Protein AF-A0A0G4P310-F1 (afdb_monomer_lite)

Radius of gyration: 19.85 Å; chains: 1; bounding box: 44×21×57 Å

Sequence (88 aa):
MVELLTQLRHARTSRAHTRAEILRQARWIIRQMQLIRTEYAADGREPLLHLLWGLEQRMHSVFHRFLALLAEEDAARTFEAEFWGTLA

pLDDT: mean 90.77, std 6.69, range [58.72, 97.56]

Secondary structure (DSSP, 8-state):
-HHHHHHHHHHHHHHHHHHHHHHHHHHHHHHHHHHHHHHHHHH--PPPHHHHHHHHHHHHHHHHHHHHHHHHHHHHHHHHHHHHHHH-

Foldseek 3Di:
DVVVVVVLVVLVVVLVVLVVVLVVLVVVLVVVVVVQVVCCVPPVDHDDPVVVVVSVVSVVVSVVSVVVSVVVVVVSVVVVCVVVVVVD

Organism: Penicillium camemberti (strain FM 013) (NCBI:txid1429867)

Structure (mmCIF, N/CA/C/O backbone):
data_AF-A0A0G4P310-F1
#
_entry.id   AF-A0A0G4P310-F1
#
loop_
_atom_site.group_PDB
_atom_site.id
_atom_site.type_symbol
_atom_site.label_atom_id
_atom_site.label_alt_id
_atom_site.label_comp_id
_atom_site.label_asym_id
_atom_site.label_entity_id
_atom_site.label_seq_id
_atom_site.pdbx_PDB_ins_code
_atom_site.Cartn_x
_atom_site.Cartn_y
_atom_site.Cartn_z
_atom_site.occupancy
_atom_site.B_iso_or_equiv
_atom_site.auth_seq_id
_atom_site.auth_comp_id
_atom_site.auth_asym_id
_atom_site.auth_atom_id
_atom_site.pdbx_PDB_model_num
ATOM 1 N N . MET A 1 1 ? 23.861 -7.645 -23.057 1.00 67.56 1 MET A N 1
ATOM 2 C CA . MET A 1 1 ? 22.427 -7.970 -23.267 1.00 67.56 1 MET A CA 1
ATOM 3 C C . MET A 1 1 ? 21.831 -8.792 -22.117 1.00 67.56 1 MET A C 1
ATOM 5 O O . MET A 1 1 ? 20.836 -8.362 -21.552 1.00 67.56 1 MET A O 1
ATOM 9 N N . VAL A 1 2 ? 22.441 -9.915 -21.705 1.00 82.56 2 VAL A N 1
ATOM 10 C CA . VAL A 1 2 ? 21.946 -10.755 -20.581 1.00 82.56 2 VAL A CA 1
ATOM 11 C C . VAL A 1 2 ? 21.930 -10.021 -19.230 1.00 82.56 2 VAL A C 1
ATOM 13 O O . VAL A 1 2 ? 20.989 -10.165 -18.451 1.00 82.56 2 VAL A O 1
ATOM 16 N N . GLU A 1 3 ? 22.936 -9.191 -18.963 1.00 82.81 3 GLU A N 1
ATOM 17 C CA . GLU A 1 3 ? 23.036 -8.417 -17.719 1.00 82.81 3 GLU A CA 1
ATOM 18 C C . GLU A 1 3 ? 21.914 -7.374 -17.577 1.00 82.81 3 GLU A C 1
ATOM 20 O O . GLU A 1 3 ? 21.274 -7.293 -16.531 1.00 82.81 3 GLU A O 1
ATOM 25 N N . LEU A 1 4 ? 21.568 -6.680 -18.667 1.00 80.56 4 LEU A N 1
ATOM 26 C CA . LEU A 1 4 ? 20.463 -5.716 -18.703 1.00 80.56 4 LEU A CA 1
ATOM 27 C C . LEU A 1 4 ? 19.099 -6.389 -18.467 1.00 80.56 4 LEU A C 1
ATOM 29 O O . LEU A 1 4 ? 18.292 -5.908 -17.675 1.00 80.56 4 LEU A O 1
ATOM 33 N N . LEU A 1 5 ? 18.852 -7.544 -19.095 1.00 81.31 5 LEU A N 1
ATOM 34 C CA . LEU A 1 5 ? 17.627 -8.324 -18.867 1.00 81.31 5 LEU A CA 1
ATOM 35 C C . LEU A 1 5 ? 17.517 -8.809 -17.413 1.00 81.31 5 LEU 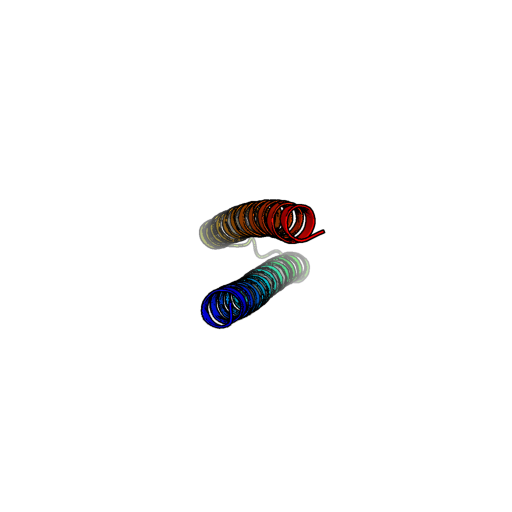A C 1
ATOM 37 O O . LEU A 1 5 ? 16.424 -8.852 -16.844 1.00 81.31 5 LEU A O 1
ATOM 41 N N . THR A 1 6 ? 18.651 -9.141 -16.794 1.00 85.94 6 THR A N 1
ATOM 42 C CA . THR A 1 6 ? 18.716 -9.542 -15.383 1.00 85.94 6 THR A CA 1
ATOM 43 C C . THR A 1 6 ? 18.377 -8.368 -14.464 1.00 85.94 6 THR A C 1
ATOM 45 O O . THR A 1 6 ? 17.573 -8.528 -13.543 1.00 85.94 6 THR A O 1
ATOM 48 N N . GLN A 1 7 ? 18.910 -7.177 -14.750 1.00 83.69 7 GLN A N 1
ATOM 49 C CA . GLN A 1 7 ? 18.594 -5.949 -14.016 1.00 83.69 7 GLN A CA 1
ATOM 50 C C . GLN A 1 7 ? 17.109 -5.577 -14.132 1.00 83.69 7 GLN A C 1
ATOM 52 O O . GLN A 1 7 ? 16.464 -5.329 -13.112 1.00 83.69 7 GLN A O 1
ATOM 57 N N . LEU A 1 8 ? 16.528 -5.633 -15.335 1.00 83.19 8 LEU A N 1
ATOM 58 C CA . LEU A 1 8 ? 15.095 -5.383 -15.549 1.00 83.19 8 LEU A CA 1
ATOM 59 C C . LEU A 1 8 ? 14.218 -6.374 -14.776 1.00 83.19 8 LEU A C 1
ATOM 61 O O . LEU A 1 8 ? 13.250 -5.984 -14.117 1.00 83.19 8 LEU A O 1
ATOM 65 N N . ARG A 1 9 ? 14.574 -7.664 -14.796 1.00 86.38 9 ARG A N 1
ATOM 66 C CA . ARG A 1 9 ? 13.858 -8.698 -14.039 1.00 86.38 9 ARG A CA 1
ATOM 67 C C . ARG A 1 9 ? 13.943 -8.463 -12.532 1.00 86.38 9 ARG A C 1
ATOM 69 O O . ARG A 1 9 ? 12.933 -8.608 -11.835 1.00 86.38 9 ARG A O 1
ATOM 76 N N . HIS A 1 10 ? 15.121 -8.107 -12.025 1.00 89.00 10 HIS A N 1
ATOM 77 C CA . HIS A 1 10 ? 15.313 -7.814 -10.609 1.00 89.00 10 HIS A CA 1
ATOM 78 C C . HIS A 1 10 ? 14.493 -6.591 -10.181 1.00 89.00 10 HIS A C 1
ATOM 80 O O . HIS A 1 10 ? 13.715 -6.677 -9.231 1.00 89.00 10 HIS A O 1
ATOM 86 N N . ALA A 1 11 ? 14.562 -5.500 -10.949 1.00 87.19 11 ALA A N 1
ATOM 87 C CA . ALA A 1 11 ? 13.783 -4.290 -10.709 1.00 87.19 11 ALA A CA 1
ATOM 88 C C . ALA A 1 11 ? 12.271 -4.571 -10.716 1.00 87.19 11 ALA A C 1
ATOM 90 O O . ALA A 1 11 ? 11.553 -4.148 -9.812 1.00 87.19 11 ALA A O 1
ATOM 91 N N . ARG A 1 12 ? 11.777 -5.367 -11.674 1.00 88.88 12 ARG A N 1
ATOM 92 C CA . ARG A 1 12 ? 10.364 -5.773 -11.736 1.00 88.88 12 ARG A CA 1
ATOM 93 C C . ARG A 1 12 ? 9.931 -6.589 -10.517 1.00 88.88 12 ARG A C 1
ATOM 95 O O . ARG A 1 12 ? 8.833 -6.384 -10.004 1.00 88.88 12 ARG A O 1
ATOM 102 N N . THR A 1 13 ? 10.787 -7.495 -10.049 1.00 92.62 13 THR A N 1
ATOM 103 C CA . THR A 1 13 ? 10.516 -8.316 -8.857 1.00 92.62 13 THR A CA 1
ATOM 104 C C . THR A 1 13 ? 10.472 -7.448 -7.601 1.00 92.62 13 THR A C 1
ATOM 106 O O . THR A 1 13 ? 9.548 -7.576 -6.799 1.00 92.62 13 THR A O 1
ATOM 109 N N . SER A 1 14 ? 11.422 -6.518 -7.470 1.00 91.56 14 SER A N 1
ATOM 110 C CA . SER A 1 14 ? 11.469 -5.549 -6.374 1.00 91.56 14 SER A CA 1
ATOM 111 C C . SER A 1 14 ? 10.207 -4.678 -6.336 1.00 91.56 14 SER A C 1
ATOM 113 O O . SER A 1 14 ? 9.526 -4.623 -5.313 1.00 91.56 14 SER A O 1
ATOM 115 N N . ARG A 1 15 ? 9.797 -4.103 -7.476 1.00 92.44 15 ARG A N 1
ATOM 116 C CA . ARG A 1 15 ? 8.558 -3.311 -7.584 1.00 92.44 15 ARG A CA 1
ATOM 117 C C . ARG A 1 15 ? 7.315 -4.111 -7.200 1.00 92.44 15 ARG A C 1
ATOM 119 O O . ARG A 1 15 ? 6.488 -3.632 -6.425 1.00 92.44 15 ARG A O 1
ATOM 126 N N . ALA A 1 16 ? 7.195 -5.353 -7.673 1.00 93.75 16 ALA A N 1
ATOM 127 C CA . ALA A 1 16 ? 6.075 -6.225 -7.316 1.00 93.75 16 ALA A CA 1
ATOM 128 C C . ALA A 1 16 ? 6.022 -6.516 -5.806 1.00 93.75 16 ALA A C 1
ATOM 130 O O . ALA A 1 16 ? 4.942 -6.498 -5.209 1.00 93.75 16 ALA A O 1
ATOM 131 N N . HIS A 1 17 ? 7.179 -6.735 -5.178 1.00 95.19 17 HIS A N 1
ATOM 132 C CA . HIS A 1 17 ? 7.281 -6.915 -3.733 1.00 95.19 17 HIS A CA 1
ATOM 133 C C . HIS A 1 17 ? 6.867 -5.646 -2.972 1.00 95.19 17 HIS A C 1
ATOM 135 O O . HIS A 1 17 ? 6.001 -5.707 -2.096 1.00 95.19 17 HIS A O 1
ATOM 141 N N . THR A 1 18 ? 7.399 -4.485 -3.360 1.00 94.12 18 THR A N 1
ATOM 142 C CA . THR A 1 18 ? 7.034 -3.182 -2.783 1.00 94.12 18 THR A CA 1
ATOM 143 C C . THR A 1 18 ? 5.534 -2.917 -2.904 1.00 94.12 18 THR A C 1
ATOM 145 O O . THR A 1 18 ? 4.893 -2.522 -1.929 1.00 94.12 18 THR A O 1
ATOM 148 N N . ARG A 1 19 ? 4.935 -3.215 -4.063 1.00 95.25 19 ARG A N 1
ATOM 149 C CA . ARG A 1 19 ? 3.490 -3.100 -4.284 1.00 95.25 19 ARG A CA 1
ATOM 150 C C . ARG A 1 19 ? 2.692 -3.989 -3.334 1.00 95.25 19 ARG A C 1
ATOM 152 O O . ARG A 1 19 ? 1.715 -3.534 -2.737 1.00 95.25 19 ARG A O 1
ATOM 159 N N . ALA A 1 20 ? 3.095 -5.250 -3.186 1.00 96.69 20 ALA A N 1
ATOM 160 C CA . ALA A 1 20 ? 2.432 -6.189 -2.286 1.00 96.69 20 ALA A CA 1
ATOM 161 C C . ALA A 1 20 ? 2.479 -5.703 -0.831 1.00 96.69 20 ALA A C 1
ATOM 163 O O . ALA A 1 20 ? 1.474 -5.784 -0.120 1.00 96.69 20 ALA A O 1
ATOM 164 N N . GLU A 1 21 ? 3.613 -5.142 -0.415 1.00 96.69 21 GLU A N 1
ATOM 165 C CA . GLU A 1 21 ? 3.808 -4.591 0.921 1.00 96.69 21 GLU A CA 1
ATOM 166 C C . GLU A 1 21 ? 2.940 -3.349 1.172 1.00 96.69 21 GLU A C 1
ATOM 168 O O . GLU A 1 21 ? 2.249 -3.279 2.188 1.00 96.69 21 GLU A O 1
ATOM 173 N N . ILE A 1 22 ? 2.887 -2.408 0.224 1.00 96.81 22 ILE A N 1
ATOM 174 C CA . ILE A 1 22 ? 2.005 -1.228 0.286 1.00 96.81 22 ILE A CA 1
ATOM 175 C C . ILE A 1 22 ? 0.542 -1.661 0.427 1.00 96.81 22 ILE A C 1
ATOM 177 O O . ILE A 1 22 ? -0.162 -1.199 1.325 1.00 96.81 22 ILE A O 1
ATOM 181 N N . LEU A 1 23 ? 0.087 -2.604 -0.404 1.00 96.75 23 LEU A N 1
ATOM 182 C CA . LEU A 1 23 ? -1.285 -3.114 -0.344 1.00 96.75 23 LEU A CA 1
ATOM 183 C C . LEU A 1 23 ? -1.579 -3.839 0.973 1.00 96.75 23 LEU A C 1
ATOM 185 O O . LEU A 1 23 ? -2.689 -3.749 1.501 1.00 96.75 23 LEU A 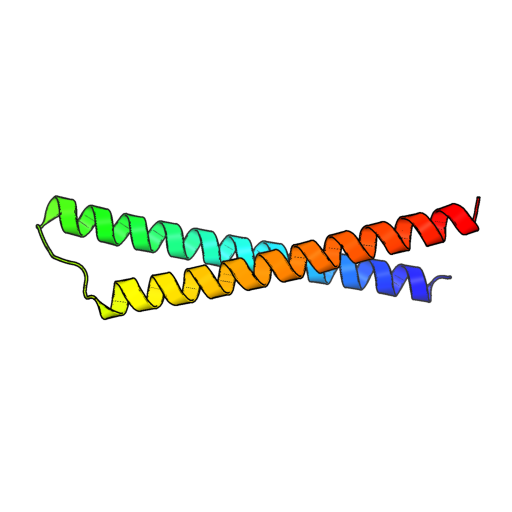O 1
ATOM 189 N N . ARG A 1 24 ? -0.602 -4.566 1.524 1.00 97.50 24 ARG A N 1
ATOM 190 C CA . ARG A 1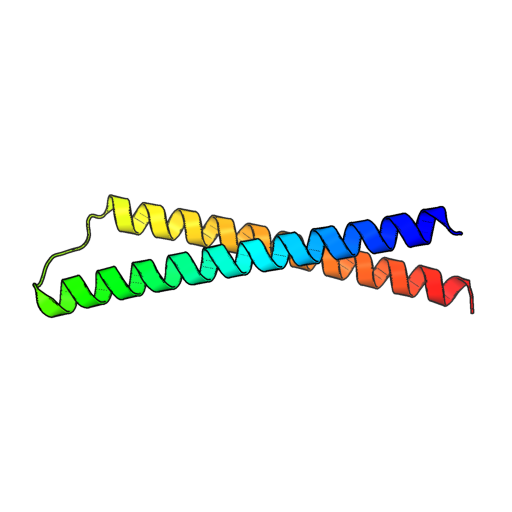 24 ? -0.726 -5.221 2.830 1.00 97.50 24 ARG A CA 1
ATOM 191 C C . ARG A 1 24 ? -0.912 -4.191 3.941 1.00 97.50 24 ARG A C 1
ATOM 193 O O . ARG A 1 24 ? -1.821 -4.355 4.754 1.00 97.50 24 ARG A O 1
ATOM 200 N N . GLN A 1 25 ? -0.109 -3.130 3.943 1.00 96.69 25 GLN A N 1
ATOM 201 C CA . GLN A 1 25 ? -0.214 -2.055 4.927 1.00 96.69 25 GLN A CA 1
ATOM 202 C C . GLN A 1 25 ? -1.532 -1.285 4.787 1.00 96.69 25 GLN A C 1
ATOM 204 O O . GLN A 1 25 ? -2.229 -1.104 5.781 1.00 96.69 25 GLN A O 1
ATOM 209 N N . ALA A 1 26 ? -1.943 -0.938 3.565 1.00 95.81 26 ALA A N 1
ATOM 210 C CA . ALA A 1 26 ? -3.228 -0.287 3.309 1.00 95.81 26 ALA A CA 1
ATOM 211 C C . ALA A 1 26 ? -4.410 -1.118 3.837 1.00 95.81 26 ALA A C 1
ATOM 213 O O . ALA A 1 26 ? -5.272 -0.603 4.548 1.00 95.81 26 ALA A O 1
ATOM 214 N N . ARG A 1 27 ? -4.423 -2.433 3.570 1.00 97.56 27 ARG A N 1
ATOM 215 C CA . ARG A 1 27 ? -5.452 -3.343 4.105 1.00 97.56 27 ARG A CA 1
ATOM 216 C C . ARG A 1 27 ? -5.455 -3.394 5.628 1.00 97.56 27 ARG A C 1
ATOM 218 O O . ARG A 1 27 ? -6.526 -3.464 6.225 1.00 97.56 27 ARG A O 1
ATOM 225 N N . TRP A 1 28 ? -4.281 -3.386 6.255 1.00 96.88 28 TRP A N 1
ATOM 226 C CA . TRP A 1 28 ? -4.182 -3.353 7.710 1.00 96.88 28 TRP A CA 1
ATOM 227 C C . TRP A 1 28 ? -4.795 -2.064 8.275 1.00 96.88 28 TRP A C 1
ATOM 229 O O . TRP A 1 28 ? -5.634 -2.150 9.166 1.00 96.88 28 TRP A O 1
ATOM 239 N N . ILE A 1 29 ? -4.474 -0.898 7.699 1.00 96.06 29 ILE A N 1
ATOM 240 C CA . ILE A 1 29 ? -5.039 0.399 8.111 1.00 96.06 29 ILE A CA 1
ATOM 241 C C . ILE A 1 29 ? -6.570 0.392 7.983 1.00 96.06 29 ILE A C 1
ATOM 243 O O . ILE A 1 29 ? -7.263 0.764 8.927 1.00 96.06 29 ILE A O 1
ATOM 247 N N . ILE A 1 30 ? -7.108 -0.089 6.856 1.00 96.12 30 ILE A N 1
ATOM 248 C CA . ILE A 1 30 ? -8.562 -0.191 6.638 1.00 96.12 30 ILE A CA 1
ATOM 249 C C . ILE A 1 30 ? -9.221 -1.039 7.730 1.00 96.12 30 ILE A C 1
ATOM 251 O O . ILE A 1 30 ? -10.236 -0.632 8.291 1.00 96.12 30 ILE A O 1
ATOM 255 N N . ARG A 1 31 ? -8.635 -2.193 8.074 1.00 96.69 31 ARG A N 1
ATOM 256 C CA . ARG A 1 31 ? -9.161 -3.055 9.144 1.00 96.69 31 ARG A CA 1
ATOM 257 C C . ARG A 1 31 ? -9.140 -2.364 10.507 1.00 96.69 31 ARG A C 1
ATOM 259 O O . ARG A 1 31 ? -10.094 -2.514 11.260 1.00 96.69 31 ARG A O 1
ATOM 266 N N . GLN A 1 32 ? -8.089 -1.606 10.821 1.00 95.56 32 GLN A N 1
ATOM 267 C CA . GLN A 1 32 ? -8.017 -0.854 12.080 1.00 95.56 32 GLN A CA 1
ATOM 268 C C . GLN A 1 32 ? -9.075 0.249 12.151 1.00 95.56 32 GLN A C 1
ATOM 270 O O . GLN A 1 32 ? -9.762 0.369 13.159 1.00 95.56 32 GLN A O 1
ATOM 275 N N . MET A 1 33 ? -9.269 1.008 11.069 1.00 93.75 33 MET A N 1
ATOM 276 C CA . MET A 1 33 ? -10.328 2.020 11.011 1.00 93.75 33 MET A CA 1
ATOM 277 C C . MET A 1 33 ? -11.723 1.400 11.140 1.00 93.75 33 MET A C 1
ATOM 279 O O . MET A 1 33 ? -12.586 1.949 11.822 1.00 93.75 33 MET A O 1
ATOM 283 N N . GLN A 1 34 ? -11.950 0.244 10.510 1.00 95.00 34 GLN A N 1
ATOM 284 C CA . GLN A 1 34 ? -13.208 -0.490 10.643 1.00 95.00 34 GLN A CA 1
ATOM 285 C C . GLN A 1 34 ? -13.452 -0.940 12.083 1.00 95.00 34 GLN A C 1
ATOM 287 O O . GLN A 1 34 ? -14.562 -0.747 12.567 1.00 95.00 34 GLN A O 1
ATOM 292 N N . LEU A 1 35 ? -12.428 -1.475 12.758 1.00 93.69 35 LEU A N 1
ATOM 293 C CA . LEU A 1 35 ? -12.511 -1.892 14.157 1.00 93.69 35 LEU A CA 1
ATOM 294 C C . LEU A 1 35 ? -12.880 -0.717 15.071 1.00 93.69 35 LEU A C 1
ATOM 296 O O . LEU A 1 35 ? -13.863 -0.793 15.802 1.00 93.69 35 LEU A O 1
ATOM 300 N N . ILE A 1 36 ? -12.162 0.401 14.949 1.00 92.75 36 ILE A N 1
ATOM 301 C CA . ILE A 1 36 ? -12.442 1.628 15.707 1.00 92.75 36 ILE A CA 1
ATOM 302 C C . ILE A 1 36 ? -13.886 2.087 15.488 1.00 92.75 36 ILE A C 1
ATOM 304 O O . ILE A 1 36 ? -14.605 2.391 16.436 1.00 92.75 36 ILE A O 1
ATOM 308 N N . ARG A 1 37 ? -14.338 2.105 14.229 1.00 92.75 37 ARG A N 1
ATOM 309 C CA . ARG A 1 37 ? -15.708 2.498 13.893 1.00 92.75 37 ARG A CA 1
ATOM 310 C C . ARG A 1 37 ? -16.737 1.560 14.523 1.00 92.75 37 ARG A C 1
ATOM 312 O O . ARG A 1 37 ? -17.774 2.031 14.978 1.00 92.75 37 ARG A O 1
ATOM 319 N N . THR A 1 38 ? -16.481 0.251 14.528 1.00 93.88 38 THR A N 1
ATOM 320 C CA . THR A 1 38 ? -17.388 -0.723 15.149 1.00 93.88 38 THR A CA 1
ATOM 321 C C . THR A 1 38 ? -17.423 -0.598 16.668 1.00 93.88 38 THR A C 1
ATOM 323 O O . THR A 1 38 ? -18.507 -0.662 17.232 1.00 93.88 38 THR A O 1
ATOM 326 N N . GLU A 1 39 ? -16.284 -0.363 17.321 1.00 91.50 39 GLU A N 1
ATOM 327 C CA . GLU A 1 39 ? -16.210 -0.165 18.776 1.00 91.50 39 GLU A CA 1
ATOM 328 C C . GLU A 1 39 ? -16.931 1.116 19.206 1.00 91.50 39 GLU A C 1
ATOM 330 O O . GLU A 1 39 ? -17.711 1.101 20.157 1.00 91.50 39 GLU A O 1
ATOM 335 N N . TYR A 1 40 ? -16.743 2.204 18.455 1.00 91.00 40 TYR A N 1
ATOM 336 C CA . TYR A 1 40 ? -17.465 3.452 18.685 1.00 91.00 40 TYR A CA 1
ATOM 337 C C . TYR A 1 40 ? -18.980 3.270 18.528 1.00 91.00 40 TYR A C 1
ATOM 339 O O . TYR A 1 40 ? -19.750 3.736 19.362 1.00 91.00 40 TYR A O 1
ATOM 347 N N . ALA A 1 41 ? -19.419 2.561 17.483 1.00 92.12 41 ALA A N 1
ATOM 348 C CA . ALA A 1 41 ? -20.840 2.318 17.238 1.00 92.12 41 ALA A CA 1
ATOM 349 C C . ALA A 1 41 ? -21.485 1.376 18.271 1.00 92.12 41 ALA A C 1
ATOM 351 O O . ALA A 1 41 ? -22.672 1.520 18.550 1.00 92.12 41 ALA A O 1
ATOM 352 N N . ALA A 1 42 ? -20.731 0.410 18.806 1.00 92.69 42 ALA A N 1
ATOM 353 C CA . ALA A 1 42 ? -21.232 -0.561 19.776 1.00 92.69 42 ALA A CA 1
ATOM 354 C C . ALA A 1 42 ? -21.310 0.017 21.197 1.00 92.69 42 ALA A C 1
ATOM 356 O O . ALA A 1 42 ? -22.349 -0.093 21.843 1.00 92.69 42 ALA A O 1
ATOM 357 N N . ASP A 1 43 ? -20.231 0.658 21.658 1.00 92.25 43 ASP A N 1
ATOM 358 C CA . ASP A 1 43 ? -20.058 1.014 23.071 1.00 92.25 43 ASP A CA 1
ATOM 359 C C . ASP A 1 43 ? -19.994 2.531 23.316 1.00 92.25 43 ASP A C 1
ATOM 361 O O . ASP A 1 43 ? -19.786 2.964 24.450 1.00 92.25 43 ASP A O 1
ATOM 365 N N . GLY A 1 44 ? -20.092 3.359 22.267 1.00 89.44 44 GLY A N 1
ATOM 366 C CA . GLY A 1 44 ? -19.890 4.810 22.365 1.00 89.44 44 GLY A CA 1
ATOM 367 C C . GLY A 1 44 ? -18.470 5.202 22.786 1.00 89.44 44 GLY A C 1
ATOM 368 O O . GLY A 1 44 ? -18.228 6.353 23.148 1.00 89.44 44 GLY A O 1
ATOM 369 N N . ARG A 1 45 ? -17.521 4.254 22.778 1.00 85.38 45 ARG A N 1
ATOM 370 C CA . ARG A 1 45 ? -16.136 4.504 23.185 1.00 85.38 45 ARG A CA 1
ATOM 371 C C . ARG A 1 45 ? -15.436 5.331 22.130 1.00 85.38 45 ARG A C 1
ATOM 373 O O . ARG A 1 45 ? -15.148 4.846 21.036 1.00 85.38 45 ARG A O 1
ATOM 380 N N . GLU A 1 46 ? -15.133 6.571 22.483 1.00 88.06 46 GLU A N 1
ATOM 381 C CA . GLU A 1 46 ? -14.320 7.426 21.636 1.00 88.06 46 GLU A CA 1
ATOM 382 C C . GLU A 1 46 ? -12.921 6.823 21.449 1.00 88.06 46 GLU A C 1
ATOM 384 O O . GLU A 1 46 ? -12.259 6.455 22.428 1.00 88.06 46 GLU A O 1
ATOM 389 N N . PRO A 1 47 ? -12.447 6.706 20.200 1.00 87.44 47 PRO A N 1
ATOM 390 C CA . PRO A 1 47 ? -11.088 6.276 19.946 1.00 87.44 47 PRO A CA 1
ATOM 391 C C . PRO A 1 47 ? -10.084 7.274 20.508 1.00 87.44 47 PRO A C 1
ATOM 393 O O . PRO A 1 47 ? -10.232 8.491 20.402 1.00 87.44 47 PRO A O 1
ATOM 396 N N . LEU A 1 48 ? -8.998 6.734 21.050 1.00 89.62 48 LEU A N 1
ATOM 397 C CA . LEU A 1 48 ? -7.903 7.538 21.565 1.00 89.62 48 LEU A CA 1
ATOM 398 C C . LEU A 1 48 ? -7.292 8.381 20.436 1.00 89.62 48 LEU A C 1
ATOM 400 O O . LEU A 1 48 ? -6.883 7.851 19.402 1.00 89.62 48 LEU A O 1
ATOM 404 N N . LEU A 1 49 ? -7.164 9.692 20.652 1.00 90.12 49 LEU A N 1
ATOM 405 C CA . LEU A 1 49 ? -6.662 10.626 19.637 1.00 90.12 49 LEU A CA 1
ATOM 406 C C . LEU A 1 49 ? -5.288 10.218 19.073 1.00 90.12 49 LEU A C 1
ATOM 408 O O . LEU A 1 49 ? -5.053 10.313 17.872 1.00 90.12 49 LEU A O 1
ATOM 412 N N . HIS A 1 50 ? -4.391 9.698 19.918 1.00 91.00 50 HIS A N 1
ATOM 413 C CA . HIS A 1 50 ? -3.071 9.228 19.483 1.00 91.00 50 HIS A CA 1
ATOM 414 C C . HIS A 1 50 ? -3.140 8.005 18.553 1.00 91.00 50 HIS A C 1
ATOM 416 O O . HIS A 1 50 ? -2.269 7.837 17.700 1.00 91.00 50 HIS A O 1
ATOM 422 N N . LEU A 1 51 ? -4.169 7.161 18.691 1.00 91.56 51 LEU A N 1
ATOM 423 C CA . LEU A 1 51 ? -4.396 6.017 17.810 1.00 91.56 51 LEU A CA 1
ATOM 424 C C . LEU A 1 51 ? -4.827 6.496 16.422 1.00 91.56 51 LEU A C 1
ATOM 426 O O . LEU A 1 51 ? -4.273 6.042 15.420 1.00 91.56 51 LEU A O 1
ATOM 430 N N . LEU A 1 52 ? -5.770 7.442 16.369 1.00 93.12 52 LEU A N 1
ATOM 431 C CA . LEU A 1 52 ? -6.222 8.053 15.117 1.00 93.12 52 LEU A CA 1
ATOM 432 C C . LEU A 1 52 ? -5.076 8.771 14.403 1.00 93.12 52 LEU A C 1
ATOM 434 O O . LEU A 1 52 ? -4.829 8.507 13.228 1.00 93.12 52 LEU A O 1
ATOM 438 N N . TRP A 1 53 ? -4.317 9.589 15.134 1.00 95.00 53 TRP A N 1
ATOM 439 C CA . TRP A 1 53 ? -3.137 10.266 14.601 1.00 95.00 53 TRP A CA 1
ATOM 440 C C . TRP A 1 53 ? -2.093 9.273 14.076 1.00 95.00 53 TRP A C 1
ATOM 442 O O . TRP A 1 53 ? -1.555 9.431 12.982 1.00 95.00 53 TRP A O 1
ATOM 452 N N . GLY A 1 54 ? -1.832 8.193 14.819 1.00 95.25 54 GLY A N 1
ATOM 453 C CA . GLY A 1 54 ? -0.912 7.141 14.387 1.00 95.25 54 GLY A CA 1
ATOM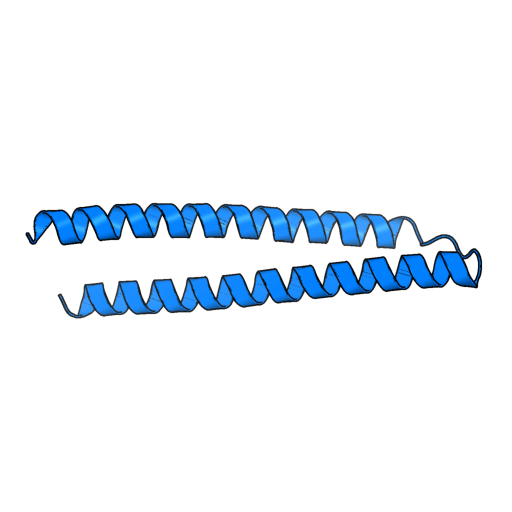 454 C C . GLY A 1 54 ? -1.360 6.443 13.098 1.00 95.25 54 GLY A C 1
ATOM 455 O O . GLY A 1 54 ? -0.524 6.123 12.249 1.00 95.25 54 GLY A O 1
ATOM 456 N N . LEU A 1 55 ? -2.665 6.220 12.924 1.00 95.00 55 LEU A N 1
ATOM 457 C CA . LEU A 1 55 ? -3.226 5.659 11.692 1.00 95.00 55 LEU A CA 1
ATOM 458 C C . LEU A 1 55 ? -3.130 6.635 10.519 1.00 95.00 55 LEU A C 1
ATOM 460 O O . LEU A 1 55 ? -2.760 6.212 9.425 1.00 95.00 55 LEU A O 1
ATOM 464 N N . GLU A 1 56 ? -3.393 7.920 10.747 1.00 96.06 56 GLU A N 1
ATOM 465 C CA . GLU A 1 56 ? -3.256 8.969 9.735 1.00 96.06 56 GLU A CA 1
ATOM 466 C C . GLU A 1 56 ? -1.810 9.077 9.232 1.00 96.06 56 GLU A C 1
ATOM 468 O O . GLU A 1 56 ? -1.559 9.026 8.028 1.00 96.06 56 GLU A O 1
ATOM 473 N N . GLN A 1 57 ? -0.832 9.111 10.141 1.00 97.00 57 GLN A N 1
ATOM 474 C CA . GLN A 1 57 ? 0.587 9.147 9.776 1.00 97.00 57 GLN A CA 1
ATOM 475 C C . GLN A 1 57 ? 1.008 7.911 8.970 1.00 97.00 57 GLN A C 1
ATOM 477 O O . GLN A 1 57 ? 1.725 8.014 7.970 1.00 97.00 57 GLN A O 1
ATOM 482 N N . ARG A 1 58 ? 0.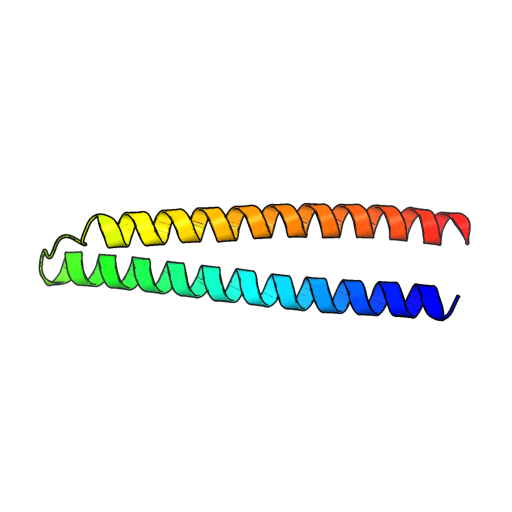522 6.723 9.354 1.00 95.69 58 ARG A N 1
ATOM 483 C CA . ARG A 1 58 ? 0.757 5.494 8.580 1.00 95.69 58 ARG A CA 1
ATOM 484 C C . ARG A 1 58 ? 0.106 5.561 7.202 1.00 95.69 58 ARG A C 1
ATOM 486 O O . ARG A 1 58 ? 0.724 5.130 6.233 1.00 95.69 58 ARG A O 1
ATOM 493 N N . MET A 1 59 ? -1.102 6.107 7.098 1.00 96.69 59 MET A N 1
ATOM 494 C CA . MET A 1 59 ? -1.797 6.288 5.825 1.00 96.69 59 MET A CA 1
ATOM 495 C C . MET A 1 59 ? -1.015 7.218 4.895 1.00 96.69 59 MET A C 1
ATOM 497 O O . MET A 1 59 ? -0.767 6.841 3.750 1.00 96.69 59 MET A O 1
ATOM 501 N N . HIS A 1 60 ? -0.547 8.367 5.390 1.00 97.56 60 HIS A N 1
ATOM 502 C CA . HIS A 1 60 ? 0.312 9.266 4.617 1.00 97.56 60 HIS A CA 1
ATOM 503 C C . HIS A 1 60 ? 1.604 8.580 4.170 1.00 97.56 60 HIS A C 1
ATOM 505 O O . HIS A 1 60 ? 1.967 8.661 2.998 1.00 97.56 60 HIS A O 1
ATOM 511 N N . SER A 1 61 ? 2.269 7.833 5.055 1.00 96.25 61 SER A N 1
ATOM 512 C CA . SER A 1 61 ? 3.475 7.079 4.692 1.00 96.25 61 SER A CA 1
ATOM 513 C C . SER A 1 61 ? 3.215 6.064 3.570 1.00 96.25 61 SER A C 1
ATOM 515 O O . SER A 1 61 ? 3.966 6.007 2.595 1.00 96.25 61 SER A O 1
ATOM 517 N N . VAL A 1 62 ? 2.125 5.293 3.662 1.00 96.94 62 VAL A N 1
ATOM 518 C CA . VAL A 1 62 ? 1.717 4.336 2.620 1.00 96.94 62 VAL A CA 1
ATOM 519 C C . VAL A 1 62 ? 1.412 5.055 1.306 1.00 96.94 62 VAL A C 1
ATOM 521 O O . VAL A 1 62 ? 1.839 4.590 0.250 1.00 96.94 62 VAL A O 1
ATOM 524 N N . PHE A 1 63 ? 0.728 6.198 1.362 1.00 96.31 63 PHE A N 1
ATOM 525 C CA . PHE A 1 63 ? 0.402 7.002 0.189 1.00 96.31 63 PHE A CA 1
ATOM 526 C C . PHE A 1 63 ? 1.656 7.547 -0.506 1.00 96.31 63 PHE A C 1
ATOM 528 O O . PHE A 1 63 ? 1.811 7.375 -1.712 1.00 96.31 63 PHE A O 1
ATOM 535 N N . HIS A 1 64 ? 2.607 8.109 0.243 1.00 97.31 64 HIS A N 1
ATOM 536 C CA . HIS A 1 64 ? 3.874 8.581 -0.321 1.00 97.31 64 HIS A CA 1
ATOM 537 C C . HIS A 1 64 ? 4.684 7.455 -0.966 1.00 97.31 64 HIS A C 1
ATOM 539 O O . HIS A 1 64 ? 5.198 7.621 -2.071 1.00 97.31 64 HIS A O 1
ATOM 545 N N . ARG A 1 65 ? 4.755 6.284 -0.323 1.00 96.62 65 ARG A N 1
ATOM 546 C CA . ARG A 1 65 ? 5.423 5.106 -0.900 1.00 96.62 65 ARG A CA 1
ATOM 547 C C . ARG A 1 65 ? 4.740 4.630 -2.178 1.00 96.62 65 ARG A C 1
ATOM 549 O O . ARG A 1 65 ? 5.417 4.187 -3.100 1.00 96.62 65 ARG A O 1
ATOM 556 N N . PHE A 1 66 ? 3.415 4.723 -2.239 1.00 95.25 66 PHE A N 1
ATOM 557 C CA . PHE A 1 66 ? 2.657 4.393 -3.439 1.00 95.25 66 PHE A CA 1
ATOM 558 C C . PHE A 1 66 ? 2.940 5.364 -4.589 1.00 95.25 66 PHE A C 1
ATOM 560 O O . PHE A 1 66 ? 3.185 4.913 -5.703 1.00 95.25 66 PHE A O 1
ATOM 567 N N . LEU A 1 67 ? 2.984 6.672 -4.321 1.00 96.56 67 LEU A N 1
ATOM 568 C CA . LEU A 1 67 ? 3.351 7.671 -5.329 1.00 96.56 67 LEU A CA 1
ATOM 569 C C . LEU A 1 67 ? 4.782 7.481 -5.845 1.00 96.56 67 LEU A C 1
ATOM 571 O O . LEU A 1 67 ? 5.008 7.560 -7.049 1.00 96.56 67 LEU A O 1
ATOM 575 N N . ALA A 1 68 ? 5.734 7.189 -4.955 1.00 94.94 68 ALA A N 1
ATOM 576 C CA . ALA A 1 68 ? 7.110 6.898 -5.348 1.00 94.94 68 ALA A CA 1
ATOM 577 C C . ALA A 1 68 ? 7.186 5.668 -6.266 1.00 94.94 68 ALA A C 1
ATOM 579 O O . ALA A 1 68 ? 7.813 5.723 -7.320 1.00 94.94 68 ALA A O 1
ATOM 580 N N . LEU A 1 69 ? 6.473 4.590 -5.916 1.00 94.69 69 LEU A N 1
ATOM 581 C CA . LEU A 1 69 ? 6.402 3.392 -6.751 1.00 94.69 69 LEU A CA 1
ATOM 582 C C . LEU A 1 69 ? 5.790 3.682 -8.130 1.00 94.69 69 LEU A C 1
ATOM 584 O O . LEU A 1 69 ? 6.290 3.173 -9.127 1.00 94.69 69 LEU A O 1
ATOM 588 N N . LEU A 1 70 ? 4.733 4.498 -8.201 1.00 93.31 70 LEU A N 1
ATOM 589 C CA . LEU A 1 70 ? 4.140 4.899 -9.481 1.00 93.31 70 LEU A CA 1
ATOM 590 C C . LEU A 1 70 ? 5.142 5.660 -10.354 1.00 93.31 70 LEU A C 1
ATOM 592 O O . LEU A 1 70 ? 5.279 5.343 -11.532 1.00 93.31 70 LEU A O 1
ATOM 596 N N . ALA A 1 71 ? 5.884 6.605 -9.773 1.00 93.50 71 ALA A N 1
ATOM 597 C CA . ALA A 1 71 ? 6.920 7.339 -10.494 1.00 93.50 71 ALA A CA 1
ATOM 598 C C . ALA A 1 71 ? 8.036 6.408 -11.008 1.00 93.50 71 ALA A C 1
ATOM 600 O O . ALA A 1 71 ? 8.487 6.551 -12.145 1.00 93.50 71 ALA A O 1
ATOM 601 N N . GLU A 1 72 ? 8.452 5.420 -10.209 1.00 91.50 72 GLU A N 1
ATOM 602 C CA . GLU A 1 72 ? 9.419 4.398 -10.631 1.00 91.50 72 GLU A CA 1
ATOM 603 C C . GLU A 1 72 ? 8.883 3.512 -11.768 1.00 91.50 72 GLU A C 1
ATOM 605 O O . GLU A 1 72 ? 9.625 3.165 -12.689 1.00 91.50 72 GLU A O 1
ATOM 610 N N . GLU A 1 73 ? 7.607 3.119 -11.714 1.00 91.12 73 GLU A N 1
ATOM 611 C CA . GLU A 1 73 ? 6.955 2.326 -12.762 1.00 91.12 73 GLU A CA 1
ATOM 612 C C . GLU A 1 73 ? 6.808 3.114 -14.071 1.00 91.12 73 GLU A C 1
ATOM 614 O O . GLU A 1 73 ? 7.011 2.549 -15.148 1.00 91.12 73 GLU A O 1
ATOM 619 N N . ASP A 1 74 ? 6.505 4.409 -13.995 1.00 91.56 74 ASP A N 1
ATOM 620 C CA . ASP A 1 74 ? 6.443 5.298 -15.156 1.00 91.56 74 ASP A CA 1
ATOM 621 C C . ASP A 1 74 ? 7.820 5.492 -15.790 1.00 91.56 74 ASP A C 1
ATOM 623 O O . ASP A 1 74 ? 7.973 5.276 -16.992 1.00 91.56 74 ASP A O 1
ATOM 627 N N . ALA A 1 75 ? 8.846 5.793 -14.989 1.00 88.25 75 ALA A N 1
ATOM 628 C CA . ALA A 1 75 ? 10.216 5.919 -15.481 1.00 88.25 75 ALA A CA 1
ATOM 629 C C . ALA A 1 75 ? 10.709 4.622 -16.148 1.00 88.25 75 ALA A C 1
ATOM 631 O O . ALA A 1 75 ? 11.326 4.661 -17.213 1.00 88.25 75 ALA A O 1
ATOM 632 N N . ALA A 1 76 ? 10.392 3.464 -15.559 1.00 87.75 76 ALA A N 1
ATOM 633 C CA . ALA A 1 76 ? 10.742 2.169 -16.133 1.00 87.75 76 ALA A CA 1
ATOM 634 C C . ALA A 1 76 ? 10.036 1.912 -17.473 1.00 87.75 76 ALA A C 1
ATOM 636 O O . ALA A 1 76 ? 10.665 1.400 -18.397 1.00 87.75 76 ALA A O 1
ATOM 637 N N . ARG A 1 77 ? 8.756 2.286 -17.601 1.00 87.31 77 ARG A N 1
ATOM 638 C CA . ARG A 1 77 ? 8.011 2.160 -18.862 1.00 87.31 77 ARG A CA 1
ATOM 639 C C . ARG A 1 77 ? 8.597 3.036 -19.964 1.00 87.31 77 ARG A C 1
ATOM 641 O O . ARG A 1 77 ? 8.738 2.557 -21.086 1.00 87.31 77 ARG A O 1
ATOM 648 N N . THR A 1 78 ? 8.958 4.278 -19.647 1.00 88.38 78 THR A N 1
ATOM 649 C CA . THR A 1 78 ? 9.610 5.188 -20.599 1.00 88.38 78 THR A CA 1
ATOM 650 C C . THR A 1 78 ? 10.940 4.614 -21.080 1.00 88.38 78 THR A C 1
ATOM 652 O O . THR A 1 78 ? 11.163 4.513 -22.283 1.00 88.38 78 THR A O 1
ATOM 655 N N . PHE A 1 79 ? 11.778 4.140 -20.154 1.00 85.06 79 PHE A N 1
ATOM 656 C CA . PHE A 1 79 ? 13.057 3.518 -20.495 1.00 85.06 79 PHE A CA 1
ATOM 657 C C . PHE A 1 79 ? 12.892 2.263 -21.366 1.00 85.06 79 PHE A C 1
ATOM 659 O O . PHE A 1 79 ? 13.606 2.093 -22.351 1.00 85.06 79 PHE A O 1
ATOM 666 N N . GLU A 1 80 ? 11.943 1.378 -21.036 1.00 85.69 80 GLU A N 1
ATOM 667 C CA . GLU A 1 80 ? 11.664 0.188 -21.849 1.00 85.69 80 GLU A CA 1
ATOM 668 C C . GLU A 1 80 ? 11.208 0.575 -23.266 1.00 85.69 80 GLU A C 1
ATOM 670 O O . GLU A 1 80 ? 11.669 -0.028 -24.235 1.00 85.69 80 GLU A O 1
ATOM 675 N N . ALA A 1 81 ? 10.358 1.595 -23.411 1.00 86.50 81 ALA A N 1
ATOM 676 C CA . ALA A 1 81 ? 9.900 2.071 -24.716 1.00 86.50 81 ALA A CA 1
ATOM 677 C C . ALA A 1 81 ? 11.047 2.636 -25.575 1.00 86.50 81 ALA A C 1
ATOM 679 O O . ALA A 1 81 ? 11.142 2.297 -26.754 1.00 86.50 81 ALA A O 1
ATOM 680 N N . GLU A 1 82 ? 11.941 3.441 -24.994 1.00 87.38 82 GLU A N 1
ATOM 681 C CA . GLU A 1 82 ? 13.134 3.964 -25.678 1.00 87.38 82 GLU A CA 1
ATOM 682 C C . GLU A 1 82 ? 14.093 2.838 -26.090 1.00 87.38 82 GLU A C 1
ATOM 684 O O . GLU A 1 82 ? 14.586 2.795 -27.220 1.00 87.38 82 GLU A O 1
ATOM 689 N N . PHE A 1 83 ? 14.328 1.880 -25.193 1.00 83.88 83 PHE A N 1
ATOM 690 C CA . PHE A 1 83 ? 15.217 0.753 -25.453 1.00 83.88 83 PHE A CA 1
ATOM 691 C C . PHE A 1 83 ? 14.702 -0.150 -26.581 1.00 83.88 83 PHE A C 1
ATOM 693 O O . PHE A 1 83 ? 15.458 -0.533 -27.469 1.00 83.88 83 PHE A O 1
ATOM 700 N N . TRP A 1 84 ? 13.409 -0.481 -26.590 1.00 82.31 84 TRP A N 1
ATOM 701 C CA . TRP A 1 84 ? 12.837 -1.284 -27.673 1.00 82.31 84 TRP A CA 1
ATOM 702 C C . TRP A 1 84 ? 12.686 -0.492 -28.973 1.00 82.31 84 TRP A C 1
ATOM 704 O O . TRP A 1 84 ? 12.878 -1.062 -30.042 1.00 82.31 84 TRP A O 1
ATOM 714 N N . GLY A 1 85 ? 12.411 0.813 -28.895 1.00 82.88 85 GLY A N 1
ATOM 715 C CA . GLY A 1 85 ? 12.346 1.695 -30.061 1.00 82.88 85 GLY A CA 1
ATOM 716 C C . GLY A 1 85 ? 13.694 1.908 -30.754 1.00 82.88 85 GLY A C 1
ATOM 717 O O . GLY A 1 85 ? 13.720 2.162 -31.949 1.00 82.88 85 GLY A O 1
ATOM 718 N N . THR A 1 86 ? 14.811 1.774 -30.032 1.00 79.94 86 THR A N 1
ATOM 719 C CA . THR A 1 86 ? 16.173 1.860 -30.601 1.00 79.94 86 THR A CA 1
ATOM 720 C C . THR A 1 86 ? 16.680 0.548 -31.206 1.00 79.94 86 THR A C 1
ATOM 722 O O . THR A 1 86 ? 17.677 0.558 -31.925 1.00 79.94 86 THR A O 1
ATOM 725 N N . LEU A 1 87 ? 16.017 -0.577 -30.922 1.00 72.81 87 LEU A N 1
ATOM 726 C CA . LEU A 1 87 ? 16.337 -1.899 -31.476 1.00 72.81 87 LEU A CA 1
ATOM 727 C C . LEU A 1 87 ? 15.479 -2.279 -32.697 1.00 72.81 87 LEU A C 1
ATOM 729 O O . LEU A 1 87 ? 15.760 -3.309 -33.315 1.00 72.81 87 LEU A O 1
ATOM 733 N N . ALA A 1 88 ? 14.438 -1.497 -33.001 1.00 58.72 88 ALA A N 1
ATOM 734 C CA . ALA A 1 88 ? 13.536 -1.667 -34.144 1.00 58.72 88 ALA A CA 1
ATOM 735 C C . ALA A 1 88 ? 14.009 -0.850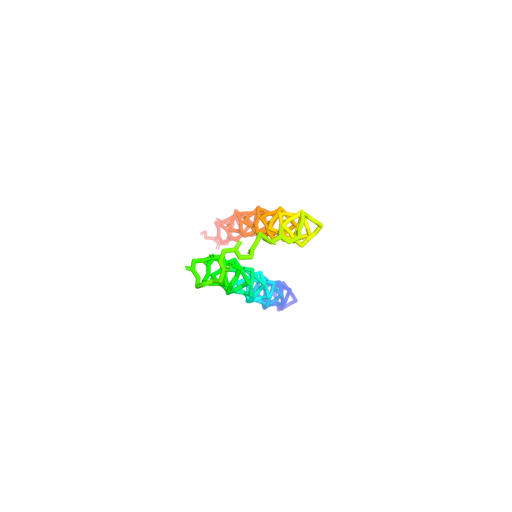 -35.355 1.00 58.72 88 ALA A C 1
ATOM 737 O O . ALA A 1 88 ? 13.843 -1.359 -36.486 1.00 58.72 88 ALA A O 1
#